Protein AF-A0AA91FRI6-F1 (afdb_monomer_lite)

Foldseek 3Di:
DDWDWDADPNQIWTWAWDAAPPVRFTKTKTALCLLEAPPDPDRDSVVSQVLCVVLAWAWDPPPVPVTTTMHGPPDPVVSSVSSVVSYDPVRDDD

InterPro domains:
  IPR057547 Terminal repeat-encoded protein TreK-like, staphylococcus phage [PF24229] (7-83)

Organism: Faucicola osloensis (NCBI:txid34062)

Sequence (94 aa):
MNYEKVTIEGKTIKFYIVDCDYYGNPRRIVHYLDFFAEHETETSYEEAKKRAKKIGFSVYRGKKFGGGFVGQCWSEKATAEKIIKNYPANTAPA

Radius of gyration: 12.79 Å; chains: 1; bounding box: 26×21×40 Å

pLDDT: mean 88.03, std 10.25, range [47.62, 96.25]

Structure (mmCIF, N/CA/C/O backbone):
data_AF-A0AA91FRI6-F1
#
_entry.id   AF-A0AA91FRI6-F1
#
loop_
_atom_site.group_PDB
_atom_site.id
_atom_site.type_symbol
_atom_site.label_atom_id
_atom_site.label_alt_id
_atom_site.label_comp_id
_atom_site.label_asym_id
_atom_site.label_entity_id
_atom_site.label_seq_id
_atom_site.pdbx_PDB_ins_code
_atom_site.Cartn_x
_atom_site.Cartn_y
_atom_site.Cartn_z
_atom_site.occupancy
_atom_site.B_iso_or_equiv
_atom_site.auth_seq_id
_atom_site.auth_comp_id
_atom_site.auth_asym_id
_atom_site.auth_atom_id
_atom_site.pdbx_PDB_model_num
ATOM 1 N N . MET A 1 1 ? -0.773 -11.499 -12.961 1.00 78.00 1 MET A N 1
ATOM 2 C CA . MET A 1 1 ? -0.007 -10.290 -12.600 1.00 78.00 1 MET A CA 1
ATOM 3 C C . MET A 1 1 ? 1.041 -10.736 -11.604 1.00 78.00 1 MET A C 1
ATOM 5 O O . MET A 1 1 ? 0.656 -11.356 -10.619 1.00 78.00 1 MET A O 1
ATOM 9 N N . ASN A 1 2 ? 2.326 -10.545 -11.900 1.00 88.62 2 ASN A N 1
ATOM 10 C CA . ASN A 1 2 ? 3.394 -10.998 -11.006 1.00 88.62 2 ASN A CA 1
ATOM 11 C C . ASN A 1 2 ? 3.425 -10.121 -9.755 1.00 88.62 2 ASN A C 1
ATOM 13 O O . ASN A 1 2 ? 3.110 -8.932 -9.827 1.00 88.62 2 ASN A O 1
ATOM 17 N N . TYR A 1 3 ? 3.777 -10.710 -8.619 1.00 92.56 3 TYR A N 1
ATOM 18 C CA . TYR A 1 3 ? 3.904 -9.984 -7.367 1.00 92.56 3 TYR A CA 1
ATOM 19 C C . TYR A 1 3 ? 5.055 -10.528 -6.536 1.00 92.56 3 TYR A C 1
ATOM 21 O O . TYR A 1 3 ? 5.381 -11.713 -6.592 1.00 92.56 3 TYR A O 1
ATOM 29 N N . GLU A 1 4 ? 5.607 -9.648 -5.7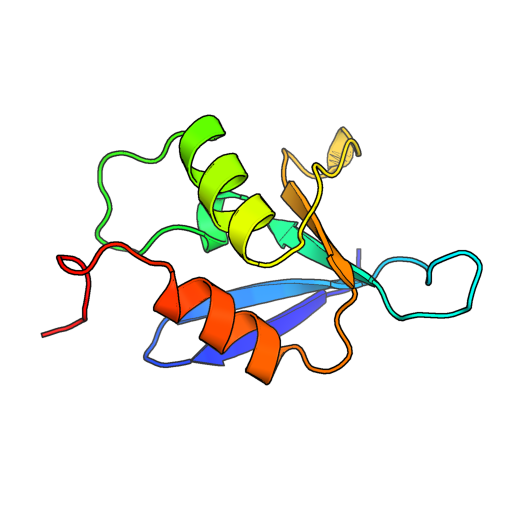21 1.00 93.06 4 GLU A N 1
ATOM 30 C CA . GLU A 1 4 ? 6.517 -9.986 -4.642 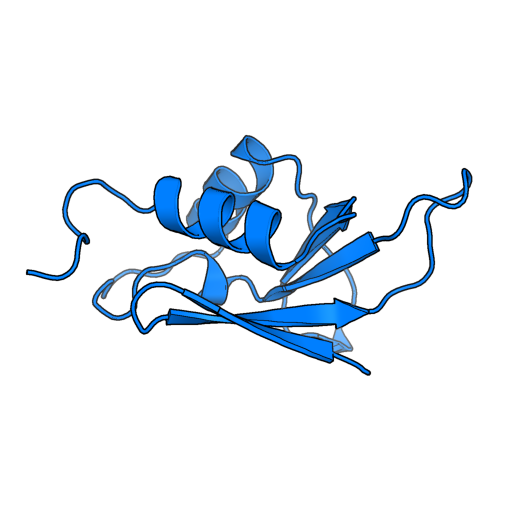1.00 93.06 4 GLU A CA 1
ATOM 31 C C . GLU A 1 4 ? 5.762 -9.884 -3.321 1.00 93.06 4 GLU A C 1
ATOM 33 O O . GLU A 1 4 ? 4.857 -9.061 -3.161 1.00 93.06 4 GLU A O 1
ATOM 38 N N . LYS A 1 5 ? 6.084 -10.761 -2.375 1.00 93.88 5 LYS A N 1
ATOM 39 C CA . LYS A 1 5 ? 5.491 -10.738 -1.038 1.00 93.88 5 LYS A CA 1
ATOM 40 C C . LYS A 1 5 ? 6.563 -10.353 -0.038 1.00 93.88 5 LYS A C 1
ATOM 42 O O . LYS A 1 5 ? 7.652 -10.921 -0.052 1.00 93.88 5 LYS A O 1
ATOM 47 N N . VAL A 1 6 ? 6.230 -9.423 0.841 1.00 94.06 6 VAL A N 1
ATOM 48 C CA . VAL A 1 6 ? 7.087 -9.044 1.960 1.00 94.06 6 VAL A CA 1
ATOM 49 C C . VAL A 1 6 ? 6.310 -9.278 3.239 1.00 94.06 6 VAL A C 1
ATOM 51 O O . VAL A 1 6 ? 5.153 -8.875 3.340 1.00 94.06 6 VAL A O 1
ATOM 54 N N . THR A 1 7 ? 6.948 -9.936 4.201 1.00 92.69 7 THR A N 1
ATOM 55 C CA . THR A 1 7 ? 6.386 -10.150 5.533 1.00 92.69 7 THR A CA 1
ATOM 56 C C . THR A 1 7 ? 7.192 -9.352 6.546 1.00 92.69 7 THR A C 1
ATOM 58 O O . THR A 1 7 ? 8.411 -9.506 6.613 1.00 92.69 7 THR A O 1
ATOM 61 N N . ILE A 1 8 ? 6.515 -8.505 7.319 1.00 88.38 8 ILE A N 1
ATOM 62 C CA . ILE A 1 8 ? 7.096 -7.686 8.390 1.00 88.38 8 ILE A CA 1
ATOM 63 C C . ILE A 1 8 ? 6.157 -7.781 9.589 1.00 88.38 8 ILE A C 1
ATOM 65 O O . ILE A 1 8 ? 4.954 -7.618 9.419 1.00 88.38 8 ILE A O 1
ATOM 69 N N . GLU A 1 9 ? 6.696 -8.086 10.774 1.00 81.25 9 GLU A N 1
ATOM 70 C CA . GLU A 1 9 ? 5.923 -8.145 12.032 1.00 81.25 9 GLU A CA 1
ATOM 71 C C . GLU A 1 9 ? 4.664 -9.036 11.941 1.00 81.25 9 GLU A C 1
ATOM 73 O O . GLU A 1 9 ? 3.610 -8.723 12.478 1.00 81.25 9 GLU A O 1
ATOM 78 N N . GLY A 1 10 ? 4.751 -10.147 11.200 1.00 82.56 10 GLY A N 1
ATOM 79 C CA . GLY A 1 10 ? 3.627 -11.069 10.987 1.00 82.56 10 GLY A CA 1
ATOM 80 C C . GLY A 1 10 ? 2.636 -10.645 9.895 1.00 82.56 10 GLY A C 1
ATOM 81 O O . GLY A 1 10 ? 1.899 -11.493 9.402 1.00 82.56 10 GLY A O 1
ATOM 82 N N . LYS A 1 11 ? 2.675 -9.393 9.420 1.00 87.19 11 LYS A N 1
ATOM 83 C CA . LYS A 1 11 ? 1.844 -8.913 8.308 1.00 87.19 11 LYS A CA 1
ATOM 84 C C . LYS A 1 11 ? 2.511 -9.199 6.966 1.00 87.19 11 LYS A C 1
ATOM 86 O O . LYS A 1 11 ? 3.636 -8.766 6.713 1.00 87.19 11 LYS A O 1
ATOM 91 N N . THR A 1 12 ? 1.798 -9.870 6.063 1.00 93.12 12 THR A N 1
ATOM 92 C CA . THR A 1 12 ? 2.237 -10.061 4.671 1.00 93.12 12 THR A CA 1
ATOM 93 C C . THR A 1 12 ? 1.574 -9.049 3.741 1.00 93.12 12 THR A C 1
ATOM 95 O O . THR A 1 12 ? 0.351 -9.003 3.648 1.00 93.12 12 THR A O 1
ATOM 98 N N . ILE A 1 13 ? 2.384 -8.290 2.998 1.00 93.94 13 ILE A N 1
ATOM 99 C CA . ILE A 1 13 ? 1.945 -7.329 1.977 1.00 93.94 13 ILE A CA 1
ATOM 100 C C . ILE A 1 13 ? 2.365 -7.836 0.595 1.00 93.94 13 ILE A C 1
ATOM 102 O O . ILE A 1 13 ? 3.494 -8.304 0.407 1.00 93.94 13 ILE A O 1
ATOM 106 N N . LYS A 1 14 ? 1.456 -7.746 -0.384 1.00 95.38 14 LYS A N 1
ATOM 107 C CA . LYS A 1 14 ? 1.713 -8.148 -1.775 1.00 95.38 14 LYS A CA 1
ATOM 108 C C . LYS A 1 14 ? 1.960 -6.918 -2.648 1.00 95.38 14 LYS A C 1
ATOM 110 O O . LYS A 1 14 ? 1.083 -6.074 -2.814 1.00 95.38 14 LYS A O 1
ATOM 115 N N . PHE A 1 15 ? 3.138 -6.864 -3.258 1.00 95.56 15 PHE A N 1
ATOM 116 C CA . PHE A 1 15 ? 3.552 -5.831 -4.200 1.00 95.56 15 PHE A CA 1
ATOM 117 C C . PHE A 1 15 ? 3.444 -6.362 -5.621 1.00 95.56 15 PHE A C 1
ATOM 119 O O . PHE A 1 15 ? 4.288 -7.123 -6.086 1.00 95.56 15 PHE A O 1
ATOM 126 N N . TYR A 1 16 ? 2.399 -5.959 -6.331 1.00 94.94 16 TYR A N 1
ATOM 127 C CA . TYR A 1 16 ? 2.192 -6.360 -7.714 1.00 94.94 16 TYR A CA 1
ATOM 128 C C . TYR A 1 16 ? 3.051 -5.504 -8.638 1.00 94.94 16 TYR A C 1
ATOM 130 O O . TYR A 1 16 ? 3.014 -4.272 -8.587 1.00 94.94 16 TYR A O 1
ATOM 138 N N . ILE A 1 17 ? 3.824 -6.171 -9.487 1.00 92.62 17 ILE A N 1
ATOM 139 C CA . ILE A 1 17 ? 4.738 -5.538 -10.431 1.00 92.62 17 ILE A CA 1
ATOM 140 C C . ILE A 1 17 ? 3.924 -4.927 -11.571 1.00 92.62 17 ILE A C 1
ATOM 142 O O . ILE A 1 17 ? 3.048 -5.573 -12.153 1.00 92.62 17 ILE A O 1
ATOM 146 N N . VAL A 1 18 ? 4.237 -3.675 -11.886 1.00 92.19 18 VAL A N 1
ATOM 147 C CA . VAL A 1 18 ? 3.743 -2.962 -13.063 1.00 92.19 18 VAL A CA 1
ATOM 148 C C . VAL A 1 18 ? 4.890 -2.294 -13.789 1.00 92.19 18 VAL A C 1
ATOM 150 O O . VAL A 1 18 ? 5.972 -2.120 -13.225 1.00 92.19 18 VAL A O 1
ATOM 153 N N . ASP A 1 19 ? 4.618 -1.889 -15.024 1.00 91.75 19 ASP A N 1
ATOM 154 C CA . ASP A 1 19 ? 5.564 -1.150 -15.845 1.00 91.75 19 ASP A CA 1
ATOM 155 C C . ASP A 1 19 ? 6.094 0.076 -15.100 1.00 91.75 19 ASP A C 1
ATOM 157 O O . ASP A 1 19 ? 5.358 0.766 -14.374 1.00 91.75 19 ASP A O 1
ATOM 161 N N . CYS A 1 20 ? 7.372 0.370 -15.311 1.00 91.38 20 CYS A N 1
ATOM 162 C CA . CYS A 1 20 ? 7.993 1.580 -14.800 1.00 91.38 20 CYS A CA 1
ATOM 163 C C . CYS A 1 20 ? 7.238 2.837 -15.262 1.00 91.38 20 CYS A C 1
ATOM 165 O O . CYS A 1 20 ? 6.417 2.802 -16.184 1.00 91.38 20 CYS A O 1
ATOM 167 N N . ASP A 1 21 ? 7.454 3.955 -14.574 1.00 90.19 21 ASP A N 1
ATOM 168 C CA . ASP A 1 21 ? 6.963 5.240 -15.070 1.00 90.19 21 ASP A CA 1
ATOM 169 C C . ASP A 1 21 ? 7.752 5.717 -16.305 1.00 90.19 21 ASP A C 1
ATOM 171 O O . ASP A 1 21 ? 8.665 5.044 -16.782 1.00 90.19 21 ASP A O 1
ATOM 175 N N . TYR A 1 22 ? 7.389 6.891 -16.828 1.00 90.31 22 TYR A N 1
ATOM 176 C CA . TYR A 1 22 ? 8.036 7.482 -18.003 1.00 90.31 22 TYR A CA 1
ATOM 177 C C . TYR A 1 22 ? 9.558 7.664 -17.838 1.00 90.31 22 TYR A C 1
ATOM 179 O O . TYR A 1 22 ? 10.290 7.604 -18.820 1.00 90.31 22 TYR A O 1
ATOM 187 N N . TYR A 1 23 ? 10.041 7.847 -16.606 1.00 93.00 23 TYR A N 1
ATOM 188 C CA . TYR A 1 23 ? 11.459 8.032 -16.291 1.00 93.00 23 TYR A CA 1
ATOM 189 C C . TYR A 1 23 ? 12.170 6.719 -15.934 1.00 93.00 23 TYR A C 1
ATOM 191 O O . TYR A 1 23 ? 13.329 6.739 -15.529 1.00 93.00 23 TYR A O 1
ATOM 199 N N . GLY A 1 24 ? 11.493 5.575 -16.064 1.00 91.31 24 GLY A N 1
ATOM 200 C CA . GLY A 1 24 ? 12.050 4.271 -15.720 1.00 91.31 24 GLY A CA 1
ATOM 201 C C . GLY A 1 24 ? 11.987 3.936 -14.229 1.00 91.31 24 GLY A C 1
ATOM 202 O O . GLY A 1 24 ? 12.513 2.896 -13.834 1.00 91.31 24 GLY A O 1
ATOM 203 N N . ASN A 1 25 ? 11.311 4.738 -13.395 1.00 93.12 25 ASN A N 1
ATOM 204 C CA . ASN A 1 25 ? 11.207 4.420 -11.972 1.00 93.12 25 ASN A CA 1
ATOM 205 C C . ASN A 1 25 ? 10.290 3.203 -11.768 1.00 93.12 25 ASN A C 1
ATOM 207 O O . ASN A 1 25 ? 9.166 3.188 -12.293 1.00 93.12 25 ASN A O 1
ATOM 211 N N . PRO A 1 26 ? 10.714 2.203 -10.975 1.00 94.12 26 PRO A N 1
ATOM 212 C CA . PRO A 1 26 ? 9.915 1.025 -10.699 1.00 94.12 26 PRO A CA 1
ATOM 213 C C . PRO A 1 26 ? 8.647 1.409 -9.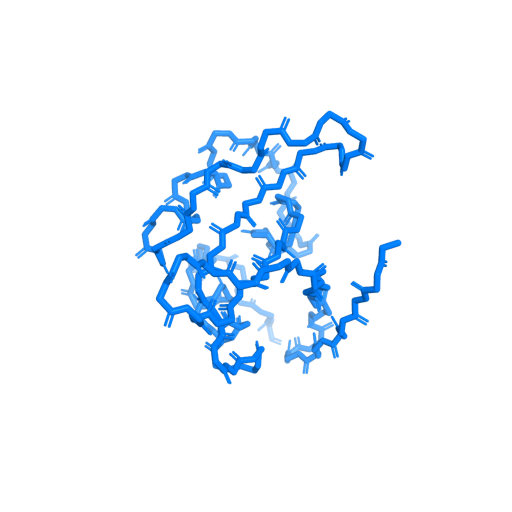944 1.00 94.12 26 PRO A C 1
ATOM 215 O O . PRO A 1 26 ? 8.664 2.157 -8.961 1.00 94.12 26 PRO A O 1
ATOM 218 N N . ARG A 1 27 ? 7.523 0.863 -10.405 1.00 94.62 27 ARG A N 1
ATOM 219 C CA . ARG A 1 27 ? 6.219 1.037 -9.774 1.00 94.62 27 ARG A CA 1
ATOM 220 C C . ARG A 1 27 ? 5.693 -0.296 -9.269 1.00 94.62 27 ARG A C 1
ATOM 222 O O . ARG A 1 27 ? 5.944 -1.357 -9.851 1.00 94.62 27 ARG A O 1
ATOM 229 N N . ARG A 1 28 ? 4.942 -0.225 -8.175 1.00 95.75 28 ARG A N 1
ATOM 230 C CA . ARG A 1 28 ? 4.245 -1.364 -7.575 1.00 95.75 28 ARG A CA 1
ATOM 231 C C . ARG A 1 28 ? 2.820 -0.977 -7.231 1.00 95.75 28 ARG A C 1
ATOM 233 O O . ARG A 1 28 ? 2.551 0.174 -6.882 1.00 95.75 28 ARG A O 1
ATOM 240 N N . ILE A 1 29 ? 1.919 -1.947 -7.322 1.00 95.06 29 ILE A N 1
ATOM 241 C CA . ILE A 1 29 ? 0.553 -1.825 -6.820 1.00 95.06 29 ILE A CA 1
ATOM 242 C C . ILE A 1 29 ? 0.440 -2.603 -5.520 1.00 95.06 29 ILE A C 1
ATOM 244 O O . ILE A 1 29 ? 0.917 -3.731 -5.425 1.00 95.06 29 ILE A O 1
ATOM 248 N N . VAL A 1 30 ? -0.240 -2.009 -4.551 1.00 95.38 30 VAL A N 1
ATOM 249 C CA . VAL A 1 30 ? -0.613 -2.646 -3.291 1.00 95.38 30 VAL A CA 1
ATOM 250 C C . VAL A 1 30 ? -2.134 -2.630 -3.176 1.00 95.38 30 VAL A C 1
ATOM 252 O O . VAL A 1 30 ? -2.791 -1.652 -3.558 1.00 95.38 30 VAL A O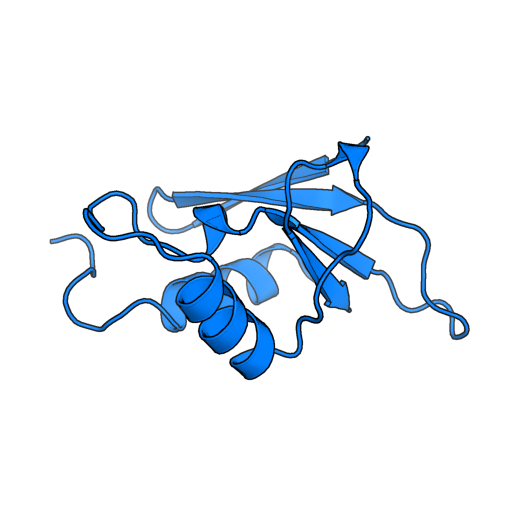 1
ATOM 255 N N . HIS A 1 31 ? -2.710 -3.732 -2.699 1.00 94.50 31 HIS A N 1
ATOM 256 C CA . HIS A 1 31 ? -4.154 -3.828 -2.518 1.00 94.50 31 HIS A CA 1
ATOM 257 C C . HIS A 1 31 ? -4.604 -2.941 -1.354 1.00 94.50 31 HIS A C 1
ATOM 259 O O . HIS A 1 31 ? -3.885 -2.780 -0.373 1.00 94.50 31 HIS A O 1
ATOM 265 N N . TYR A 1 32 ? -5.795 -2.345 -1.439 1.00 93.00 32 TYR A N 1
ATOM 266 C CA . TYR A 1 32 ? -6.228 -1.372 -0.427 1.00 93.00 32 TYR A CA 1
ATOM 267 C C . TYR A 1 32 ? -6.386 -1.990 0.975 1.00 93.00 32 TYR A C 1
ATOM 269 O O . TYR A 1 32 ? -6.203 -1.290 1.964 1.00 93.00 32 TYR A O 1
ATOM 277 N N . LEU A 1 33 ? -6.681 -3.294 1.063 1.00 91.69 33 LEU A N 1
ATOM 278 C CA . LEU A 1 33 ? -6.765 -4.023 2.337 1.00 91.69 33 LEU A CA 1
ATOM 279 C C . LEU A 1 33 ? -5.411 -4.160 3.046 1.00 91.69 33 LEU A C 1
ATOM 281 O O . LEU A 1 33 ? -5.374 -4.266 4.267 1.00 91.69 33 LEU A O 1
ATOM 285 N N . ASP A 1 34 ? -4.301 -4.105 2.308 1.00 92.81 34 ASP A N 1
ATOM 286 C CA . ASP A 1 34 ? -2.961 -4.181 2.898 1.00 92.81 34 ASP A CA 1
ATOM 287 C C . ASP A 1 34 ? -2.571 -2.874 3.617 1.00 92.81 34 ASP A C 1
ATOM 289 O O . ASP A 1 34 ? -1.514 -2.810 4.230 1.00 92.81 34 ASP A O 1
ATOM 293 N N . PHE A 1 35 ? -3.414 -1.833 3.562 1.00 91.75 35 PHE A N 1
ATOM 294 C CA . PHE A 1 35 ? -3.253 -0.583 4.318 1.00 91.75 35 PHE A CA 1
ATOM 295 C C . PHE A 1 35 ? -3.958 -0.597 5.686 1.00 91.75 35 PHE A C 1
ATOM 297 O O . PHE A 1 35 ? -4.010 0.437 6.364 1.00 91.75 35 PHE A O 1
ATOM 304 N N . PHE A 1 36 ? -4.498 -1.751 6.083 1.00 90.62 36 PHE A N 1
ATOM 305 C CA . PHE A 1 36 ? -5.138 -1.969 7.375 1.00 90.62 36 PHE A CA 1
ATOM 306 C C . PHE A 1 36 ? -4.438 -3.076 8.162 1.00 90.62 36 PHE A C 1
ATOM 308 O O . PHE A 1 36 ? -3.922 -4.058 7.603 1.00 90.62 36 PHE A O 1
ATOM 315 N N . ALA A 1 37 ? -4.456 -2.920 9.482 1.00 85.75 37 ALA A N 1
ATOM 316 C CA . ALA A 1 37 ? -4.041 -3.972 10.397 1.00 85.75 37 ALA A CA 1
ATOM 317 C C . ALA A 1 37 ? -5.022 -5.157 10.327 1.00 85.75 37 ALA A C 1
ATOM 319 O O . ALA A 1 37 ? -6.169 -5.007 9.915 1.00 85.75 37 ALA A O 1
ATOM 320 N N . GLU A 1 38 ? -4.590 -6.356 10.720 1.00 81.44 38 GLU A N 1
ATOM 321 C CA . GLU A 1 38 ? -5.465 -7.543 10.676 1.00 81.44 38 GLU A CA 1
ATOM 322 C C . GLU A 1 38 ? -6.653 -7.453 11.642 1.00 81.44 38 GLU A C 1
ATOM 324 O O . GLU A 1 38 ? -7.713 -8.006 11.366 1.00 81.44 38 GLU A O 1
ATOM 329 N N . HIS A 1 39 ? -6.491 -6.724 12.747 1.00 78.94 39 HIS A N 1
ATOM 330 C CA . HIS A 1 39 ? -7.514 -6.557 13.780 1.00 78.94 39 HIS A CA 1
ATOM 331 C C . HIS A 1 39 ? -8.435 -5.347 13.548 1.00 78.94 39 HIS A C 1
ATOM 333 O O . HIS A 1 39 ? -9.303 -5.072 14.374 1.00 78.94 39 HIS A O 1
ATOM 339 N N . GLU A 1 40 ? -8.263 -4.604 12.448 1.00 79.88 40 GLU A N 1
ATOM 340 C CA . GLU A 1 40 ? -9.151 -3.489 12.111 1.00 79.88 40 GLU A CA 1
ATOM 341 C C . GLU A 1 40 ? -10.500 -4.013 11.600 1.00 79.88 40 GLU A C 1
ATOM 343 O O . GLU A 1 40 ? -10.600 -4.572 10.509 1.00 79.88 40 GLU A O 1
ATOM 348 N N . THR A 1 41 ? -11.555 -3.816 12.392 1.00 74.62 41 THR A N 1
ATOM 349 C CA . THR A 1 41 ? -12.923 -4.242 12.056 1.00 74.62 41 THR A CA 1
ATOM 350 C C . THR A 1 41 ? -13.593 -3.332 11.029 1.00 74.62 41 THR A C 1
ATOM 352 O O . THR A 1 41 ? -14.430 -3.785 10.251 1.00 74.62 41 THR A O 1
ATOM 355 N N . GLU A 1 42 ? -13.216 -2.053 10.994 1.00 76.56 42 GLU A N 1
ATOM 356 C CA . GLU A 1 42 ? -13.753 -1.067 10.057 1.00 76.56 42 GLU A CA 1
ATOM 357 C C . GLU A 1 42 ? -12.709 -0.717 8.995 1.00 76.56 42 GLU A C 1
ATOM 359 O O . GLU A 1 42 ? -11.819 0.107 9.203 1.00 76.56 42 GLU A O 1
ATOM 364 N N . THR A 1 43 ? -12.828 -1.340 7.822 1.00 83.12 43 THR A N 1
ATOM 365 C CA . THR A 1 43 ? -11.972 -1.037 6.669 1.00 83.12 43 THR A CA 1
ATOM 366 C C . THR A 1 43 ? -12.773 -0.272 5.616 1.00 83.12 43 THR A C 1
ATOM 368 O O . THR A 1 43 ? -13.722 -0.781 5.024 1.00 83.12 43 THR A O 1
ATOM 371 N N . SER A 1 44 ? -12.405 0.989 5.374 1.00 89.62 44 SER A N 1
ATOM 372 C CA . SER A 1 44 ? -13.027 1.832 4.343 1.00 89.62 44 SER A CA 1
ATOM 373 C C . SER A 1 44 ? -12.023 2.190 3.259 1.00 89.62 44 SER A C 1
ATOM 375 O O . SER A 1 44 ? -10.928 2.673 3.540 1.00 89.62 44 SER A O 1
ATOM 377 N N . TYR A 1 45 ? -12.408 2.039 1.993 1.00 89.25 45 TYR A N 1
ATOM 378 C CA . TYR A 1 45 ? -11.554 2.410 0.864 1.00 89.25 45 TYR A CA 1
ATOM 379 C C . TYR A 1 45 ? -11.044 3.863 0.947 1.00 89.25 45 TYR A C 1
ATOM 381 O O . TYR A 1 45 ? -9.904 4.152 0.577 1.00 89.25 45 TYR A O 1
ATOM 389 N N . GLU A 1 46 ? -11.862 4.786 1.458 1.00 91.44 46 GLU A N 1
ATOM 390 C CA . GLU A 1 46 ? -11.473 6.190 1.607 1.00 91.44 46 GLU A CA 1
ATOM 391 C C . GLU A 1 46 ? -10.363 6.388 2.637 1.00 91.44 46 GLU A C 1
ATOM 393 O O . GLU A 1 46 ? -9.458 7.199 2.424 1.00 91.44 46 GLU A O 1
ATOM 398 N N . GLU A 1 47 ? -10.394 5.622 3.724 1.00 91.38 47 GLU A N 1
ATOM 399 C CA . GLU A 1 47 ? -9.362 5.669 4.754 1.00 91.38 47 GLU A CA 1
ATOM 400 C C . GLU A 1 47 ? -8.056 5.058 4.239 1.00 91.38 47 GLU A C 1
ATOM 402 O O . GLU A 1 47 ? -6.990 5.670 4.352 1.00 91.38 47 GLU A O 1
ATOM 407 N N . ALA A 1 48 ? -8.152 3.932 3.527 1.00 92.62 48 ALA A N 1
ATOM 408 C CA . ALA A 1 48 ? -7.021 3.323 2.829 1.00 92.62 48 ALA A CA 1
ATOM 409 C C . ALA A 1 48 ? -6.359 4.330 1.878 1.00 92.62 48 ALA A C 1
ATOM 411 O O . ALA A 1 48 ? -5.140 4.487 1.853 1.00 92.62 48 ALA A O 1
ATOM 412 N N . LYS A 1 49 ? -7.177 5.088 1.137 1.00 94.38 49 LYS A N 1
ATOM 413 C CA . LYS A 1 49 ? -6.722 6.130 0.212 1.00 94.38 49 LYS A CA 1
ATOM 414 C C . LYS A 1 49 ? -6.020 7.276 0.933 1.00 94.38 49 LYS A C 1
ATOM 416 O O . LYS A 1 49 ? -5.035 7.792 0.405 1.00 94.38 49 LYS A O 1
ATOM 421 N N . LYS A 1 50 ? -6.489 7.696 2.112 1.00 93.31 50 LYS A N 1
ATOM 422 C CA . LYS A 1 50 ? -5.797 8.713 2.922 1.00 93.31 50 LYS A CA 1
ATOM 423 C C . LYS A 1 50 ? -4.433 8.202 3.388 1.00 93.31 50 LYS A C 1
ATOM 425 O O . LYS A 1 50 ? -3.445 8.919 3.231 1.00 93.31 50 LYS A O 1
ATOM 430 N N . ARG A 1 51 ? -4.354 6.965 3.892 1.00 92.81 51 ARG A N 1
ATOM 431 C CA . ARG A 1 51 ? -3.090 6.333 4.322 1.00 92.81 51 ARG A CA 1
ATOM 432 C C . ARG A 1 51 ? -2.113 6.171 3.160 1.00 92.81 51 ARG A C 1
ATOM 434 O O . ARG A 1 51 ? -0.964 6.591 3.267 1.00 92.81 51 ARG A O 1
ATOM 441 N N . ALA A 1 52 ? -2.590 5.673 2.023 1.00 94.12 52 ALA A N 1
ATOM 442 C CA . ALA A 1 52 ? -1.813 5.541 0.796 1.00 94.12 52 ALA A CA 1
ATOM 443 C C . ALA A 1 52 ? -1.267 6.895 0.313 1.00 94.12 52 ALA A C 1
ATOM 445 O O . ALA A 1 52 ? -0.073 7.026 0.045 1.00 94.12 52 ALA A O 1
ATOM 446 N N . LYS A 1 53 ? -2.102 7.942 0.284 1.00 94.69 53 LYS A N 1
ATOM 447 C CA . LYS A 1 53 ? -1.665 9.289 -0.112 1.00 94.69 53 LYS A CA 1
ATOM 448 C C . LYS A 1 53 ? -0.551 9.844 0.774 1.00 94.69 53 LYS A C 1
ATOM 450 O O . LYS A 1 53 ? 0.365 10.467 0.247 1.00 94.69 53 LYS A O 1
ATOM 455 N N . LYS A 1 54 ? -0.594 9.604 2.090 1.00 93.06 54 LYS A N 1
ATOM 456 C CA . LYS A 1 54 ? 0.456 10.060 3.023 1.00 93.06 54 LYS A CA 1
ATOM 457 C C . LYS A 1 54 ? 1.838 9.490 2.686 1.00 93.06 54 LYS A C 1
ATOM 459 O O . LYS A 1 54 ? 2.834 10.156 2.937 1.00 93.06 54 LYS A O 1
ATOM 464 N N . ILE A 1 55 ? 1.900 8.288 2.111 1.00 92.38 55 ILE A N 1
ATOM 465 C CA . ILE A 1 55 ? 3.159 7.631 1.729 1.00 92.38 55 ILE A CA 1
ATOM 466 C C . ILE A 1 55 ? 3.494 7.780 0.233 1.00 92.38 55 ILE A C 1
ATOM 468 O O . ILE A 1 55 ? 4.401 7.113 -0.258 1.00 92.38 55 ILE A O 1
ATOM 472 N N . GLY A 1 56 ? 2.778 8.644 -0.497 1.00 92.38 56 GLY A N 1
ATOM 473 C CA . GLY A 1 56 ? 3.052 8.951 -1.907 1.00 92.38 56 GLY A CA 1
ATOM 474 C C . GLY A 1 56 ? 2.378 8.025 -2.924 1.00 92.38 56 GLY A C 1
ATOM 475 O O . GLY A 1 56 ? 2.674 8.098 -4.115 1.00 92.38 56 GLY A O 1
ATOM 476 N N . PHE A 1 57 ? 1.457 7.164 -2.492 1.00 95.44 57 PHE A N 1
ATOM 477 C CA . PHE A 1 57 ? 0.704 6.305 -3.399 1.00 95.44 57 PHE A CA 1
ATOM 478 C C . PHE A 1 57 ? -0.493 7.041 -4.018 1.00 95.44 57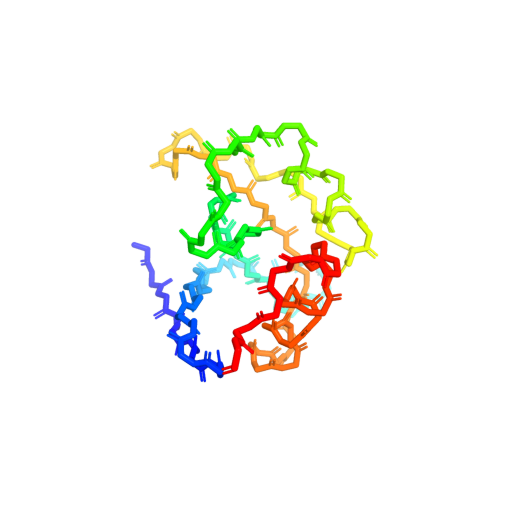 PHE A C 1
ATOM 480 O O . PHE A 1 57 ? -1.126 7.908 -3.412 1.00 95.44 57 PHE A O 1
ATOM 487 N N . SER A 1 58 ? -0.838 6.644 -5.240 1.00 94.69 58 SER A N 1
ATOM 488 C CA . SER A 1 58 ? -1.968 7.153 -6.019 1.00 94.69 58 SER A CA 1
ATOM 489 C C . SER A 1 58 ? -2.986 6.054 -6.309 1.00 94.69 58 SER A C 1
ATOM 491 O O . SER A 1 58 ? -2.667 4.872 -6.284 1.00 94.69 58 SER A O 1
ATOM 493 N N . VAL A 1 59 ? -4.234 6.422 -6.603 1.00 95.00 59 VAL A N 1
ATOM 494 C CA . VAL A 1 59 ? -5.289 5.444 -6.926 1.00 95.00 59 VAL A CA 1
ATOM 495 C C . VAL A 1 59 ? -4.942 4.683 -8.203 1.00 95.00 59 VAL A C 1
ATOM 497 O O . VAL A 1 59 ? -4.798 5.287 -9.267 1.00 95.00 59 VAL A O 1
ATOM 500 N N . TYR A 1 60 ? -4.881 3.355 -8.113 1.00 94.50 60 TYR A N 1
ATOM 501 C CA . TYR A 1 60 ? -4.783 2.493 -9.281 1.00 94.50 60 TYR A CA 1
ATOM 502 C C . TYR A 1 60 ? -6.182 2.244 -9.857 1.00 94.50 60 TYR A C 1
ATOM 504 O O . TYR A 1 60 ? -7.069 1.732 -9.178 1.00 94.50 60 TYR A O 1
ATOM 512 N N . ARG A 1 61 ? -6.392 2.619 -11.124 1.00 89.50 61 ARG A N 1
ATOM 513 C CA . ARG A 1 61 ? -7.710 2.573 -11.792 1.00 89.50 61 ARG A CA 1
ATOM 514 C C . ARG A 1 61 ? -7.966 1.283 -12.584 1.00 89.50 61 ARG A C 1
ATOM 516 O O . ARG A 1 61 ? -8.951 1.198 -13.316 1.00 89.50 61 ARG A O 1
ATOM 523 N N . GLY A 1 62 ? -7.089 0.285 -12.478 1.00 85.38 62 GLY A N 1
ATOM 524 C CA . GLY A 1 62 ? -7.249 -0.979 -13.196 1.00 85.38 62 GLY A CA 1
ATOM 525 C C . GLY A 1 62 ? -8.435 -1.782 -12.663 1.00 85.38 62 GLY A C 1
ATOM 526 O O . GLY A 1 62 ? -8.359 -2.367 -11.586 1.00 85.38 62 GLY A O 1
ATOM 527 N N . LYS A 1 63 ? -9.520 -1.854 -13.446 1.00 76.00 63 LYS A N 1
ATOM 528 C CA . LYS A 1 63 ? -10.782 -2.515 -13.055 1.00 76.00 63 LYS A CA 1
ATOM 529 C C . LYS A 1 63 ? -10.613 -3.984 -12.644 1.00 76.00 63 LYS A C 1
ATOM 531 O O . LYS A 1 63 ? -11.322 -4.453 -11.767 1.00 76.00 63 LYS A O 1
ATOM 536 N N . LYS A 1 64 ? -9.662 -4.704 -13.252 1.00 78.19 64 LYS A N 1
ATOM 537 C CA . LYS A 1 64 ? -9.425 -6.138 -12.998 1.00 78.19 64 LYS A CA 1
ATOM 538 C C . LYS A 1 64 ? -8.755 -6.440 -11.650 1.00 78.19 64 LYS A C 1
ATOM 540 O O . LYS A 1 64 ? -8.701 -7.599 -11.267 1.00 78.19 64 LYS A O 1
ATOM 545 N N . PHE A 1 65 ? -8.225 -5.430 -10.958 1.00 82.12 65 PHE A N 1
ATOM 546 C CA . PHE A 1 65 ? -7.456 -5.617 -9.724 1.00 82.12 65 PHE A CA 1
ATOM 547 C C . PHE A 1 65 ? -8.316 -5.551 -8.450 1.00 82.12 65 PHE A C 1
ATOM 549 O O . PHE A 1 65 ? -7.824 -5.847 -7.371 1.00 82.12 65 PHE A O 1
ATOM 556 N N . GLY A 1 66 ? -9.591 -5.155 -8.555 1.00 82.12 66 GLY A N 1
ATOM 557 C CA . GLY A 1 66 ? -10.486 -5.056 -7.391 1.00 82.12 66 GLY A CA 1
ATOM 558 C C . GLY A 1 66 ? -10.249 -3.828 -6.504 1.00 82.12 66 GLY A C 1
ATOM 559 O O . GLY A 1 66 ? -10.898 -3.678 -5.477 1.00 82.12 66 GLY A O 1
ATOM 560 N N . GLY A 1 67 ? -9.370 -2.915 -6.929 1.00 87.44 67 GLY A N 1
ATOM 561 C CA . GLY A 1 67 ? -9.033 -1.697 -6.198 1.00 87.44 67 GLY A CA 1
ATOM 562 C C . GLY A 1 67 ? -7.670 -1.786 -5.518 1.00 87.44 67 GLY A C 1
ATOM 563 O O . GLY A 1 67 ? -7.280 -2.791 -4.937 1.00 87.44 67 GLY A O 1
ATOM 564 N N . GLY A 1 68 ? -6.902 -0.711 -5.613 1.00 92.75 68 GLY A N 1
ATOM 565 C CA . GLY A 1 68 ? -5.568 -0.657 -5.039 1.00 92.75 68 GLY A CA 1
ATOM 566 C C . GLY A 1 68 ? -4.923 0.691 -5.270 1.00 92.75 68 GLY A C 1
ATOM 567 O O . GLY A 1 68 ? -5.516 1.600 -5.866 1.00 92.75 68 GLY A O 1
ATOM 568 N N . PHE A 1 69 ? -3.691 0.806 -4.809 1.00 96.25 69 PHE A N 1
ATOM 569 C CA . PHE A 1 69 ? -2.907 2.016 -4.951 1.00 96.25 69 PHE A CA 1
ATOM 570 C C . PHE A 1 69 ? -1.577 1.693 -5.619 1.00 96.25 69 PHE A C 1
ATOM 572 O O . PHE A 1 69 ? -0.974 0.663 -5.341 1.00 96.25 69 PHE A O 1
ATOM 579 N N . VAL A 1 70 ? -1.134 2.575 -6.508 1.00 95.44 70 VAL A N 1
ATOM 580 C CA . VAL A 1 70 ? 0.132 2.479 -7.230 1.00 95.44 70 VAL A CA 1
ATOM 581 C C . VAL A 1 70 ? 1.092 3.547 -6.726 1.00 95.44 70 VAL A C 1
ATOM 583 O O . VAL A 1 70 ? 0.708 4.707 -6.566 1.00 95.44 70 VAL A O 1
ATOM 586 N N . GLY A 1 71 ? 2.338 3.161 -6.488 1.00 95.06 71 GLY A N 1
ATOM 587 C CA . GLY A 1 71 ? 3.397 4.054 -6.032 1.00 95.06 71 GLY A CA 1
ATOM 588 C C . GLY A 1 71 ? 4.744 3.661 -6.622 1.00 95.06 71 GLY A C 1
ATOM 589 O O . GLY A 1 71 ? 4.922 2.537 -7.102 1.00 95.06 71 GLY A O 1
ATOM 590 N N . GLN A 1 72 ? 5.687 4.600 -6.600 1.00 94.56 72 GLN A N 1
ATOM 591 C CA . GLN A 1 72 ? 7.090 4.296 -6.864 1.00 94.56 72 GLN A CA 1
ATOM 592 C C . GLN A 1 72 ? 7.641 3.446 -5.715 1.00 94.56 72 GLN A C 1
ATOM 594 O O . GLN A 1 72 ? 7.391 3.742 -4.546 1.00 94.56 72 GLN A O 1
ATOM 599 N N . CYS A 1 73 ? 8.374 2.386 -6.041 1.00 92.12 73 CYS A N 1
ATOM 600 C CA . CYS A 1 73 ? 8.889 1.446 -5.053 1.00 92.12 73 CYS A CA 1
ATOM 601 C C . CYS A 1 73 ? 10.231 0.879 -5.519 1.00 92.12 73 CYS A C 1
ATOM 603 O O . CYS A 1 73 ? 10.280 0.036 -6.408 1.00 92.12 73 CYS A O 1
ATOM 605 N N . TRP A 1 74 ? 11.305 1.352 -4.887 1.00 91.50 74 TRP A N 1
ATOM 606 C CA . TRP A 1 74 ? 12.675 0.854 -5.072 1.00 91.50 74 TRP A CA 1
ATOM 607 C C . TRP A 1 74 ? 13.044 -0.260 -4.088 1.00 91.50 74 TRP A C 1
ATOM 609 O O . TRP A 1 74 ? 14.019 -0.973 -4.291 1.00 91.50 74 TRP A O 1
ATOM 619 N N . SER A 1 75 ? 12.284 -0.370 -2.998 1.00 93.06 75 SER A N 1
ATOM 620 C CA . SER A 1 75 ? 12.429 -1.407 -1.986 1.00 93.06 75 SER A CA 1
ATOM 621 C C . SER A 1 75 ? 11.055 -1.735 -1.417 1.00 93.06 75 SER A C 1
ATOM 623 O O . SER A 1 75 ? 10.422 -0.906 -0.752 1.00 93.06 75 SER A O 1
ATOM 625 N N . GLU A 1 76 ? 10.599 -2.955 -1.675 1.00 92.81 76 GLU A N 1
ATOM 626 C CA . GLU A 1 76 ? 9.333 -3.497 -1.196 1.00 92.81 76 GLU A CA 1
ATOM 627 C C . GLU A 1 76 ? 9.333 -3.545 0.339 1.00 92.81 76 GLU A C 1
ATOM 629 O O . GLU A 1 76 ? 8.340 -3.190 0.972 1.00 92.81 76 GLU A O 1
ATOM 634 N N . LYS A 1 77 ? 10.483 -3.868 0.950 1.00 94.06 77 LYS A N 1
ATOM 635 C CA . LYS A 1 77 ? 10.660 -3.878 2.409 1.00 94.06 77 LYS A CA 1
ATOM 636 C C . LYS A 1 77 ? 10.485 -2.493 3.030 1.00 94.06 77 LYS A C 1
ATOM 638 O O . LYS A 1 77 ? 9.619 -2.321 3.882 1.00 94.06 77 LYS A O 1
ATOM 643 N N . ALA A 1 78 ? 11.236 -1.493 2.567 1.00 93.19 78 ALA A N 1
ATOM 644 C CA . ALA A 1 78 ? 11.128 -0.136 3.112 1.00 93.19 78 ALA A CA 1
ATOM 645 C C . ALA A 1 78 ? 9.728 0.466 2.889 1.00 93.19 78 ALA A C 1
ATOM 647 O O . ALA A 1 78 ? 9.230 1.250 3.697 1.00 93.19 78 ALA A O 1
ATOM 648 N N . THR A 1 79 ? 9.075 0.103 1.784 1.00 94.44 79 THR A N 1
ATOM 649 C CA . THR A 1 79 ? 7.700 0.528 1.504 1.00 94.44 79 THR A CA 1
ATOM 650 C C . THR A 1 79 ? 6.700 -0.151 2.438 1.00 94.44 79 THR A C 1
ATOM 652 O O . THR A 1 79 ? 5.814 0.524 2.957 1.00 94.44 79 THR A O 1
ATOM 655 N N . ALA A 1 80 ? 6.860 -1.448 2.709 1.00 93.62 80 ALA A N 1
ATOM 656 C CA . ALA A 1 80 ? 6.032 -2.182 3.661 1.00 93.62 80 ALA A CA 1
ATOM 657 C C . ALA A 1 80 ? 6.138 -1.606 5.083 1.00 93.62 80 ALA A C 1
ATOM 659 O O . ALA A 1 80 ? 5.112 -1.377 5.720 1.00 93.62 80 ALA A O 1
ATOM 660 N N . GLU A 1 81 ? 7.345 -1.263 5.544 1.00 92.50 81 GLU A N 1
ATOM 661 C CA . GLU A 1 81 ? 7.554 -0.610 6.849 1.00 92.50 81 GLU A CA 1
ATOM 662 C C . GLU A 1 81 ? 6.804 0.728 6.944 1.00 92.50 81 GLU A C 1
ATOM 664 O O . GLU A 1 81 ? 6.176 1.028 7.958 1.00 92.50 81 GLU A O 1
ATOM 669 N N . LYS A 1 82 ? 6.802 1.530 5.868 1.00 92.69 82 LYS A N 1
ATOM 670 C CA . LYS A 1 82 ? 6.044 2.793 5.817 1.00 92.69 82 LYS A CA 1
ATOM 671 C C . LYS A 1 82 ? 4.534 2.580 5.861 1.00 92.69 82 LYS A C 1
ATOM 673 O O . LYS A 1 82 ? 3.836 3.406 6.445 1.00 92.69 82 LYS A O 1
ATOM 678 N N . ILE A 1 83 ? 4.033 1.519 5.225 1.00 91.94 83 ILE A N 1
ATOM 679 C CA . ILE A 1 83 ? 2.609 1.166 5.259 1.00 91.94 83 ILE A CA 1
ATOM 680 C C . ILE A 1 83 ? 2.210 0.812 6.693 1.00 91.94 83 ILE A C 1
ATOM 682 O O . ILE A 1 83 ? 1.290 1.431 7.224 1.00 91.94 83 ILE A O 1
ATOM 686 N N . ILE A 1 84 ? 2.9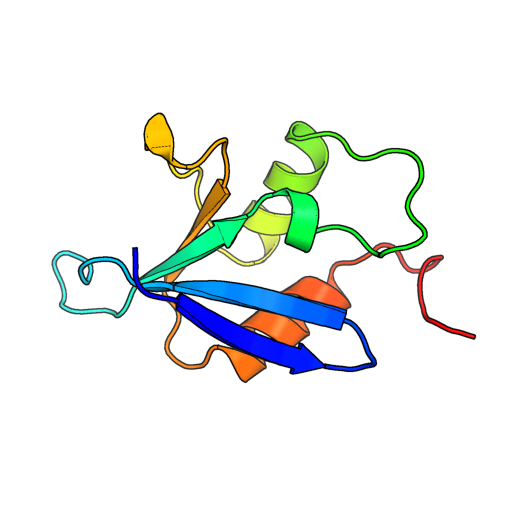55 -0.095 7.333 1.00 90.50 84 ILE A N 1
ATOM 687 C CA . ILE A 1 84 ? 2.684 -0.566 8.699 1.00 90.50 84 ILE A CA 1
ATOM 688 C C . ILE A 1 84 ? 2.800 0.574 9.714 1.00 90.50 84 ILE A C 1
ATOM 690 O O . ILE A 1 84 ? 1.913 0.763 10.539 1.00 90.50 84 ILE A O 1
ATOM 694 N N . LYS A 1 85 ? 3.831 1.421 9.608 1.00 89.81 85 LYS A N 1
ATOM 695 C CA . LYS A 1 85 ? 4.005 2.588 10.491 1.00 89.81 85 LYS A CA 1
ATOM 696 C C . LYS A 1 85 ? 2.848 3.593 10.411 1.00 89.81 85 LYS A C 1
ATOM 698 O O . LYS A 1 85 ? 2.669 4.397 11.321 1.00 89.81 85 LYS A O 1
ATOM 703 N N . ASN A 1 86 ? 2.093 3.593 9.315 1.00 87.00 86 ASN A N 1
ATOM 704 C CA . ASN A 1 86 ? 0.948 4.479 9.114 1.00 87.00 86 ASN A CA 1
ATOM 705 C C . ASN A 1 86 ? -0.389 3.823 9.511 1.00 87.00 86 ASN A C 1
ATOM 707 O O . ASN A 1 86 ? -1.453 4.389 9.246 1.00 87.00 86 ASN A O 1
ATOM 711 N N . TYR A 1 87 ? -0.351 2.640 10.130 1.00 83.31 87 TYR A N 1
ATOM 712 C CA . TYR A 1 87 ? -1.497 2.086 10.842 1.00 83.31 87 TYR A CA 1
ATOM 713 C C . TYR A 1 87 ? -1.805 2.937 12.084 1.00 83.31 87 TYR A C 1
ATOM 715 O O . TYR A 1 87 ? -0.924 3.624 12.612 1.00 83.31 87 TYR A O 1
ATOM 723 N N . PRO A 1 88 ? -3.063 2.962 12.551 1.00 76.44 88 PRO A N 1
ATOM 724 C CA . PRO A 1 88 ? -3.419 3.720 13.740 1.00 76.44 88 PRO A CA 1
ATOM 725 C C . PRO A 1 88 ? -2.709 3.149 14.972 1.00 76.44 88 PRO A C 1
ATOM 727 O O . PRO A 1 88 ? -2.578 1.937 15.127 1.00 76.44 88 PRO A O 1
ATOM 730 N N . ALA A 1 89 ? -2.304 4.028 15.892 1.00 63.97 89 ALA A N 1
ATOM 731 C CA . ALA A 1 89 ? -1.518 3.676 17.081 1.00 63.97 89 ALA A CA 1
ATOM 732 C C . ALA A 1 89 ? -2.160 2.597 17.980 1.00 63.97 89 ALA A C 1
ATOM 734 O O . ALA A 1 89 ? -1.465 1.964 18.763 1.00 63.97 89 ALA A O 1
ATOM 735 N N . ASN A 1 90 ? -3.468 2.355 17.841 1.00 59.12 90 ASN A N 1
ATOM 736 C CA . ASN A 1 90 ? -4.223 1.367 18.613 1.00 59.12 90 ASN A CA 1
ATOM 737 C C . ASN A 1 90 ? -4.211 -0.053 18.001 1.00 59.12 90 ASN A C 1
ATOM 739 O O . ASN A 1 90 ? -5.049 -0.874 18.355 1.00 59.12 90 ASN A O 1
ATOM 743 N N . THR A 1 91 ? -3.319 -0.323 17.037 1.00 60.19 91 THR A N 1
ATOM 744 C CA . THR A 1 91 ? -3.243 -1.604 16.302 1.00 60.19 91 THR A CA 1
ATOM 745 C C . THR A 1 91 ? -1.851 -2.243 16.293 1.00 60.19 91 THR A C 1
ATOM 747 O O . THR A 1 91 ? -1.614 -3.173 15.524 1.00 60.19 91 THR A O 1
ATOM 750 N N . ALA A 1 92 ? -0.931 -1.775 17.146 1.00 48.81 92 ALA A N 1
ATOM 751 C CA . ALA A 1 92 ? 0.321 -2.493 17.369 1.00 48.81 92 ALA A CA 1
ATOM 752 C C . ALA A 1 92 ? 0.004 -3.898 17.924 1.00 48.81 92 ALA A C 1
ATOM 754 O O . ALA A 1 92 ? -0.846 -4.000 18.816 1.00 48.81 92 ALA A O 1
ATOM 755 N N . PRO A 1 93 ? 0.626 -4.973 17.406 1.00 49.50 93 PRO A N 1
ATOM 756 C CA . PRO A 1 93 ? 0.503 -6.279 18.037 1.00 49.50 93 PRO A CA 1
ATOM 757 C C . PRO A 1 93 ? 1.031 -6.176 19.474 1.00 49.50 93 PRO A C 1
ATOM 759 O O . PRO A 1 93 ? 2.050 -5.522 19.709 1.00 49.50 93 PRO A O 1
ATOM 762 N N . ALA A 1 94 ? 0.279 -6.754 20.414 1.00 47.62 94 ALA A N 1
ATOM 763 C CA . ALA A 1 94 ? 0.660 -6.846 21.823 1.00 47.62 94 ALA A CA 1
ATOM 764 C C . ALA A 1 94 ? 2.011 -7.553 22.010 1.00 47.62 94 ALA A C 1
ATOM 766 O O . ALA A 1 94 ? 2.308 -8.476 21.213 1.00 47.62 94 ALA A O 1
#

Secondary structure (DSSP, 8-state):
--EEEEEETTEEEEEEEE---TT---EEEEEGGGGS-TT-S---HHHHHHHHHHTT-EEE--GGGTSEEEEE-S-HHHHHHHHHHTS-GGGS--